Protein AF-A0AA37NWW0-F1 (afdb_monomer)

InterPro domains:
  IPR001405 Uncharacterised protein family UPF0758 [PTHR30471] (1-53)
  IPR046778 UPF0758, N-terminal [PF20582] (3-55)

Organism: NCBI:txid46503

Mean predicted aligned error: 3.93 Å

Radius of gyration: 12.27 Å; Cα contacts (8 Å, |Δi|>4): 52; chains: 1; bounding box: 22×24×36 Å

Sequence (60 aa):
MKIKEWAEEDRPREKMLLKGIASLSDAELLAILIGSGNSRETAVQLSQRILDFCQLDLTD

Structure (mmCIF, N/CA/C/O backbone):
data_AF-A0AA37NWW0-F1
#
_entry.id   AF-A0AA37NWW0-F1
#
loop_
_atom_site.group_PDB
_atom_site.id
_atom_site.type_symbol
_atom_site.label_atom_id
_atom_site.label_alt_id
_atom_site.label_comp_id
_atom_site.label_asym_id
_atom_site.label_entity_id
_atom_site.label_seq_id
_atom_site.pdbx_PDB_ins_code
_atom_site.Cartn_x
_atom_site.Cartn_y
_atom_site.Cartn_z
_atom_site.occupancy
_atom_site.B_iso_or_equiv
_atom_site.auth_seq_id
_atom_site.auth_comp_id
_atom_site.auth_asym_id
_atom_site.auth_atom_id
_atom_site.pdbx_PDB_model_num
ATOM 1 N N . MET A 1 1 ? -1.074 13.651 -2.708 1.00 76.69 1 MET A N 1
ATOM 2 C CA . MET A 1 1 ? -1.673 13.231 -1.425 1.00 76.69 1 MET A CA 1
ATOM 3 C C . MET A 1 1 ? -0.883 12.043 -0.901 1.00 76.69 1 MET A C 1
ATOM 5 O O . MET A 1 1 ? -0.582 11.142 -1.676 1.00 76.69 1 MET A O 1
ATOM 9 N N . LYS A 1 2 ? -0.460 12.072 0.361 1.00 88.50 2 LYS A N 1
ATOM 10 C CA . LYS A 1 2 ? 0.222 10.952 1.024 1.00 88.50 2 LYS A CA 1
ATOM 11 C C . LYS A 1 2 ? -0.830 9.948 1.504 1.00 88.50 2 LYS A C 1
ATOM 13 O O . LYS A 1 2 ? -1.907 10.358 1.905 1.00 88.50 2 LYS A O 1
ATOM 18 N N . ILE A 1 3 ? -0.505 8.654 1.547 1.00 90.38 3 ILE A N 1
ATOM 19 C CA . ILE A 1 3 ? -1.449 7.598 1.985 1.00 90.38 3 ILE A CA 1
ATOM 20 C C . ILE A 1 3 ? -2.017 7.879 3.387 1.00 90.38 3 ILE A C 1
ATOM 22 O O . ILE A 1 3 ? -3.187 7.643 3.645 1.00 90.38 3 ILE A O 1
ATOM 26 N N . LYS A 1 4 ? -1.216 8.464 4.285 1.00 90.44 4 LYS A N 1
ATOM 27 C CA . LYS A 1 4 ? -1.654 8.852 5.637 1.00 90.44 4 LYS A CA 1
ATOM 28 C C . LYS A 1 4 ? -2.748 9.933 5.683 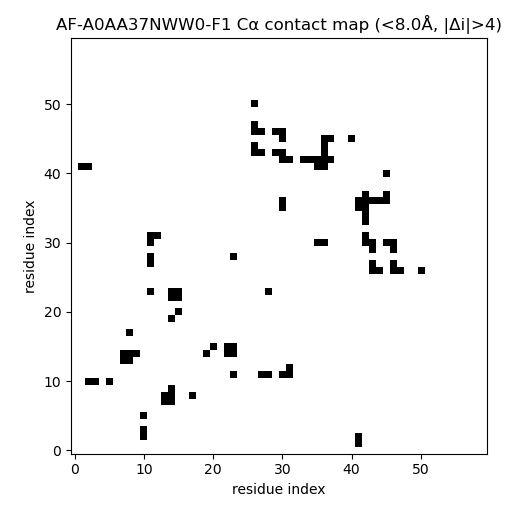1.00 90.44 4 LYS A C 1
ATOM 30 O O . LYS A 1 4 ? -3.276 10.194 6.753 1.00 90.44 4 LYS A O 1
ATOM 35 N N . GLU A 1 5 ? -3.016 10.603 4.564 1.00 93.31 5 GLU A N 1
ATOM 36 C CA . GLU A 1 5 ? -4.055 11.634 4.436 1.00 93.31 5 GLU A CA 1
ATOM 37 C C . GLU A 1 5 ? -5.394 11.035 3.979 1.00 93.31 5 GLU A C 1
ATOM 39 O O . GLU A 1 5 ? -6.393 11.745 3.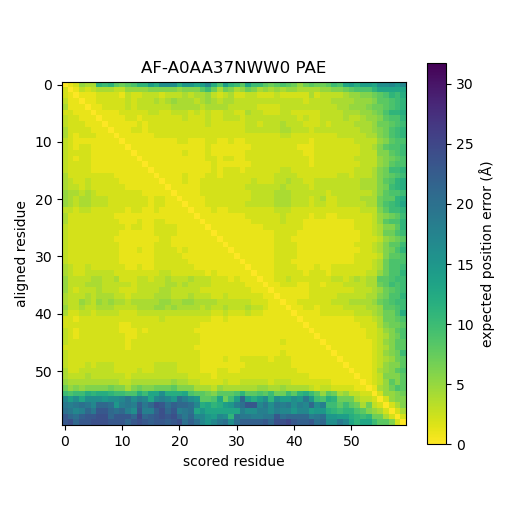941 1.00 93.31 5 GLU A O 1
ATOM 44 N N . TRP A 1 6 ? -5.424 9.746 3.624 1.00 94.19 6 TRP A N 1
ATOM 45 C CA . TRP A 1 6 ? -6.650 9.038 3.270 1.00 94.19 6 TRP A CA 1
ATOM 46 C C . TRP A 1 6 ? -7.475 8.704 4.515 1.00 94.19 6 TRP A C 1
ATOM 48 O O . TRP A 1 6 ? -6.941 8.601 5.631 1.00 94.19 6 TRP A O 1
ATOM 58 N N . ALA A 1 7 ? -8.775 8.489 4.303 1.00 95.81 7 ALA A N 1
ATOM 59 C CA . ALA A 1 7 ? -9.639 7.902 5.316 1.00 95.81 7 ALA A CA 1
ATOM 60 C C . ALA A 1 7 ? -9.050 6.562 5.787 1.00 95.81 7 ALA A C 1
ATOM 62 O O . ALA A 1 7 ? -8.447 5.831 5.002 1.00 95.81 7 ALA A O 1
ATOM 63 N N . GLU A 1 8 ? -9.190 6.242 7.075 1.00 95.00 8 GLU A N 1
ATOM 64 C CA . GLU A 1 8 ? -8.596 5.028 7.665 1.00 95.00 8 GLU A CA 1
ATOM 65 C C . GLU A 1 8 ? -8.994 3.761 6.924 1.00 95.00 8 GLU A C 1
ATOM 67 O O . GLU A 1 8 ? -8.157 2.914 6.638 1.00 95.00 8 GLU A O 1
ATOM 72 N N . GLU A 1 9 ? -10.256 3.678 6.534 1.00 95.50 9 GLU A N 1
ATOM 73 C CA . GLU A 1 9 ? -10.828 2.558 5.798 1.00 95.50 9 GLU A CA 1
ATOM 74 C C . GLU A 1 9 ? -10.308 2.374 4.363 1.00 95.50 9 GLU A C 1
ATOM 76 O O . GLU A 1 9 ? -10.597 1.330 3.763 1.00 95.50 9 GLU A O 1
ATOM 81 N N . ASP A 1 10 ? -9.550 3.348 3.847 1.00 95.31 10 ASP A N 1
ATOM 82 C CA . ASP A 1 10 ? -8.903 3.334 2.530 1.00 95.31 10 ASP A CA 1
ATOM 83 C C . ASP A 1 10 ? -7.381 3.151 2.617 1.00 95.31 10 ASP A C 1
ATOM 85 O O . ASP A 1 10 ? -6.737 2.802 1.627 1.00 95.31 10 ASP A O 1
ATOM 89 N N . ARG A 1 11 ? -6.760 3.373 3.783 1.00 97.38 11 ARG A N 1
ATOM 90 C CA . ARG A 1 11 ? -5.316 3.141 3.938 1.00 97.38 11 ARG A CA 1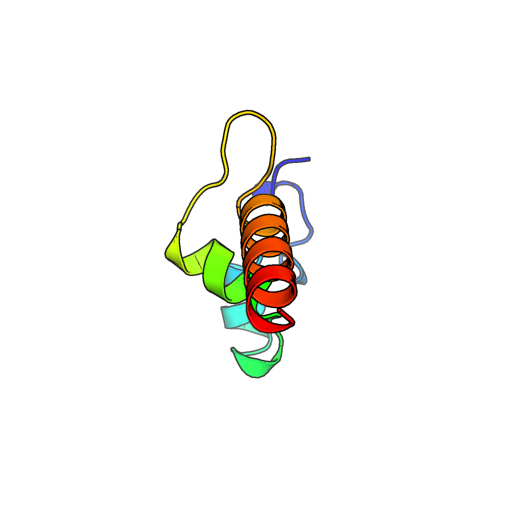
ATOM 91 C C . ARG A 1 11 ? -5.048 1.632 3.880 1.00 97.38 11 ARG A C 1
ATOM 93 O O . ARG A 1 11 ? -5.664 0.902 4.647 1.00 97.38 11 ARG A O 1
ATOM 100 N N . PRO A 1 12 ? -4.109 1.127 3.057 1.00 97.44 12 PRO A N 1
ATOM 101 C CA . PRO A 1 12 ? -3.993 -0.312 2.799 1.00 97.44 12 PRO A CA 1
ATOM 102 C C . PRO A 1 12 ? -3.854 -1.195 4.048 1.00 97.44 12 PRO A C 1
ATOM 104 O O . PRO A 1 12 ? -4.497 -2.237 4.145 1.00 97.44 12 PRO A O 1
ATOM 107 N N . ARG A 1 13 ? -3.043 -0.784 5.034 1.00 97.25 13 ARG A N 1
ATOM 108 C CA . ARG A 1 13 ? -2.826 -1.582 6.255 1.00 97.25 13 ARG A CA 1
ATOM 109 C C . ARG A 1 13 ? -4.068 -1.595 7.142 1.00 97.25 13 ARG A C 1
ATOM 111 O O . ARG A 1 13 ? -4.468 -2.648 7.620 1.00 97.25 13 ARG A O 1
ATOM 118 N N . GLU A 1 14 ? -4.689 -0.444 7.338 1.00 98.00 14 GLU A N 1
ATOM 119 C CA . GLU A 1 14 ? -5.905 -0.287 8.127 1.00 98.00 14 GLU A CA 1
ATOM 120 C C . GLU A 1 14 ? -7.105 -0.962 7.447 1.00 98.00 14 GLU A C 1
ATOM 122 O O . GLU A 1 14 ? -7.831 -1.717 8.089 1.00 98.00 14 GLU A O 1
ATOM 127 N N . LYS A 1 15 ? -7.250 -0.809 6.129 1.00 98.00 15 LYS A N 1
ATOM 128 C CA . LYS A 1 15 ? -8.210 -1.538 5.292 1.00 98.00 15 LYS A CA 1
ATOM 129 C C . LYS A 1 15 ? -8.051 -3.053 5.438 1.00 98.00 15 LYS A C 1
ATOM 131 O O . LYS A 1 15 ? -9.049 -3.741 5.644 1.00 98.00 15 LYS A O 1
ATOM 136 N N . MET A 1 16 ? -6.818 -3.572 5.424 1.00 97.12 16 MET A N 1
ATOM 137 C CA . MET A 1 16 ? -6.535 -4.994 5.671 1.00 97.12 16 MET A CA 1
ATOM 138 C C . MET A 1 16 ? -6.996 -5.450 7.056 1.00 97.12 16 MET A C 1
ATOM 140 O O . MET A 1 16 ? -7.587 -6.522 7.172 1.00 97.12 16 MET A O 1
ATOM 144 N N . LEU A 1 17 ? -6.755 -4.645 8.092 1.00 97.31 17 LEU A N 1
ATOM 145 C CA . LEU A 1 17 ? -7.173 -4.954 9.461 1.00 97.31 17 LEU A CA 1
ATOM 146 C C . LEU A 1 17 ? -8.700 -4.917 9.629 1.00 97.31 17 LEU A C 1
ATOM 148 O O . LEU A 1 17 ? -9.248 -5.752 10.342 1.00 97.31 17 LEU A O 1
ATOM 152 N N . LEU A 1 18 ? -9.383 -3.971 8.977 1.00 97.62 18 LEU A N 1
ATOM 153 C CA . LEU A 1 18 ? -10.825 -3.748 9.128 1.00 97.62 18 LEU A CA 1
ATOM 154 C C . LEU A 1 18 ? -11.681 -4.664 8.246 1.00 97.62 18 LEU A C 1
ATOM 156 O O . LEU A 1 18 ? -12.729 -5.137 8.678 1.00 97.62 18 LEU A O 1
ATOM 160 N N . LYS A 1 19 ? -11.264 -4.879 6.995 1.00 97.25 19 LYS A N 1
ATOM 161 C CA . LYS A 1 19 ? -12.064 -5.534 5.944 1.00 97.25 19 LYS A CA 1
ATOM 162 C C . LYS A 1 19 ? -11.465 -6.869 5.481 1.00 97.25 19 LYS A C 1
ATOM 164 O O . LYS A 1 19 ? -12.087 -7.576 4.690 1.00 97.25 19 LYS A O 1
ATOM 169 N N . GLY A 1 20 ? -10.281 -7.236 5.978 1.00 97.12 20 GLY A N 1
ATOM 170 C CA . GLY A 1 20 ? -9.573 -8.460 5.610 1.00 97.12 20 GLY A CA 1
ATOM 171 C C . GLY A 1 20 ? -8.819 -8.355 4.282 1.00 97.12 20 GLY A C 1
ATOM 172 O O . GLY A 1 20 ? -9.034 -7.444 3.481 1.00 97.12 20 GLY A O 1
ATOM 173 N N . ILE A 1 21 ? -7.927 -9.319 4.035 1.00 96.06 21 ILE A N 1
ATOM 174 C CA . ILE A 1 21 ? -6.996 -9.290 2.894 1.00 96.06 21 ILE A CA 1
ATOM 175 C C . ILE A 1 21 ? -7.693 -9.280 1.526 1.00 96.06 21 ILE A C 1
ATOM 177 O O . ILE A 1 21 ? -7.230 -8.616 0.607 1.00 96.06 21 ILE A O 1
ATOM 181 N N . ALA A 1 22 ? -8.844 -9.949 1.407 1.00 96.69 22 ALA A N 1
ATOM 182 C CA . ALA A 1 22 ? -9.613 -10.032 0.164 1.00 96.69 22 ALA A CA 1
ATOM 183 C C . ALA A 1 22 ? -10.208 -8.685 -0.289 1.00 96.69 22 ALA A C 1
ATOM 185 O O . ALA A 1 22 ? -10.716 -8.580 -1.400 1.00 96.69 22 ALA A O 1
ATOM 186 N N . SER A 1 23 ? -10.175 -7.660 0.569 1.00 96.75 23 SER A N 1
ATOM 187 C CA . SER A 1 23 ? -10.638 -6.313 0.228 1.00 96.75 23 SER A CA 1
ATOM 188 C C . SER A 1 23 ? -9.586 -5.464 -0.495 1.00 96.75 23 SER A C 1
ATOM 190 O O . SER A 1 23 ? -9.923 -4.386 -0.994 1.00 96.75 23 SER A O 1
ATOM 192 N N . LEU A 1 24 ? -8.324 -5.907 -0.525 1.00 97.94 24 LEU A N 1
ATOM 193 C CA . LEU A 1 24 ? -7.218 -5.180 -1.138 1.00 97.94 24 LEU A CA 1
ATOM 194 C C . LEU A 1 24 ? -7.066 -5.539 -2.613 1.00 97.94 24 LEU A C 1
ATOM 196 O O . LEU A 1 24 ? -7.272 -6.684 -3.007 1.00 97.94 24 LEU A O 1
ATOM 200 N N . SER A 1 25 ? -6.642 -4.567 -3.413 1.00 97.38 25 SER A N 1
ATOM 201 C CA . SER A 1 25 ? -6.111 -4.832 -4.747 1.00 97.38 25 SER A CA 1
ATOM 202 C C . SER A 1 25 ? -4.680 -5.373 -4.682 1.00 97.38 25 SER A C 1
ATOM 204 O O . SER A 1 25 ? -3.960 -5.163 -3.701 1.00 97.38 25 SER A O 1
ATOM 206 N N . ASP A 1 26 ? -4.223 -5.992 -5.770 1.00 97.06 26 ASP A N 1
ATOM 207 C CA . ASP A 1 26 ? -2.832 -6.446 -5.908 1.00 97.06 26 ASP A CA 1
ATOM 208 C C . ASP A 1 26 ? -1.831 -5.295 -5.720 1.00 97.06 26 ASP A C 1
ATOM 210 O O . ASP A 1 26 ? -0.783 -5.463 -5.091 1.00 97.06 26 ASP A O 1
ATOM 214 N N . ALA A 1 27 ? -2.176 -4.093 -6.196 1.00 97.56 27 ALA A N 1
ATOM 215 C CA . ALA A 1 27 ? -1.360 -2.898 -6.006 1.00 97.56 27 ALA A CA 1
ATOM 216 C C . ALA A 1 27 ? -1.273 -2.497 -4.527 1.00 97.56 27 ALA A C 1
ATOM 218 O O . ALA A 1 27 ? -0.203 -2.119 -4.055 1.00 97.56 27 ALA A O 1
ATOM 219 N N . GLU A 1 28 ? -2.371 -2.593 -3.773 1.00 97.81 28 GLU A N 1
ATOM 220 C CA . GLU A 1 28 ? -2.371 -2.307 -2.337 1.00 97.81 28 GLU A CA 1
ATOM 221 C C . GLU A 1 28 ? -1.582 -3.364 -1.545 1.00 97.81 28 GLU A C 1
ATOM 22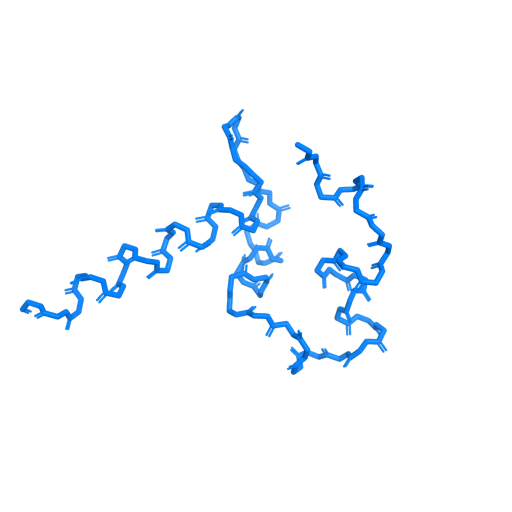3 O O . GLU A 1 28 ? -0.844 -3.009 -0.623 1.00 97.81 28 GLU A O 1
ATOM 228 N N . LEU A 1 29 ? -1.669 -4.643 -1.926 1.00 97.56 29 LEU A N 1
ATOM 229 C CA . LEU A 1 29 ? -0.865 -5.717 -1.333 1.00 97.56 29 LEU A CA 1
ATOM 230 C C . LEU A 1 29 ? 0.630 -5.486 -1.567 1.00 97.56 29 LEU A C 1
ATOM 232 O O . LEU A 1 29 ? 1.426 -5.515 -0.624 1.00 97.56 29 LEU A O 1
ATOM 236 N N . LEU A 1 30 ? 1.013 -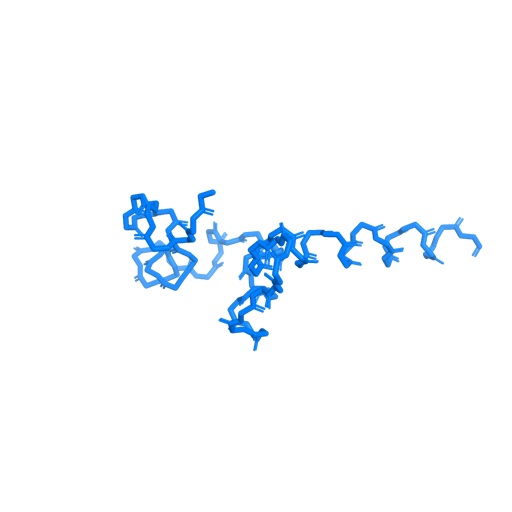5.186 -2.808 1.00 97.00 30 LEU A N 1
ATOM 237 C CA . LEU A 1 30 ? 2.396 -4.872 -3.145 1.00 97.00 30 LEU A CA 1
ATOM 238 C C . LEU A 1 30 ? 2.869 -3.600 -2.423 1.00 97.00 30 LEU A C 1
ATOM 240 O O . LEU A 1 30 ? 3.992 -3.568 -1.920 1.00 97.00 30 LEU A O 1
ATOM 244 N N . ALA A 1 31 ? 2.005 -2.592 -2.282 1.00 97.62 31 ALA A N 1
ATOM 245 C CA . ALA A 1 31 ? 2.307 -1.362 -1.555 1.00 97.62 31 ALA A CA 1
ATOM 246 C C . ALA A 1 31 ? 2.613 -1.612 -0.070 1.00 97.62 31 ALA A C 1
ATOM 248 O O . ALA A 1 31 ? 3.482 -0.949 0.505 1.00 97.62 31 ALA A O 1
ATOM 249 N N . ILE A 1 32 ? 1.928 -2.575 0.557 1.00 97.12 32 ILE A N 1
ATOM 250 C CA . ILE A 1 32 ? 2.211 -2.997 1.934 1.00 97.12 32 ILE A CA 1
ATOM 251 C C . ILE A 1 32 ? 3.602 -3.629 2.032 1.00 97.12 32 ILE A C 1
ATOM 253 O O . ILE A 1 32 ? 4.333 -3.293 2.970 1.00 97.12 32 ILE A O 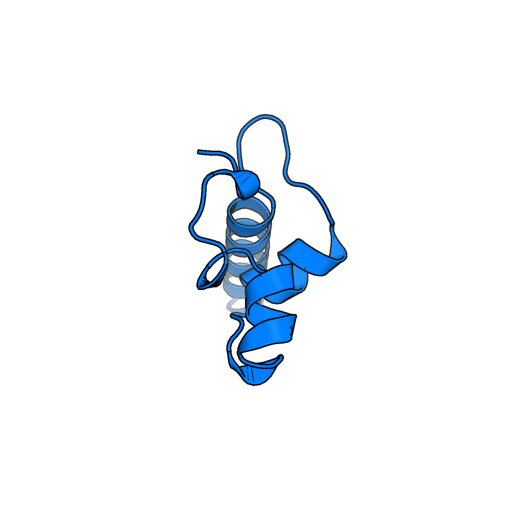1
ATOM 257 N N . LEU A 1 33 ? 3.964 -4.495 1.077 1.00 96.75 33 LEU A N 1
ATOM 258 C CA . LEU A 1 33 ? 5.249 -5.203 1.045 1.00 96.75 33 LEU A CA 1
ATOM 259 C C . LEU A 1 33 ? 6.434 -4.255 0.844 1.00 96.75 33 LEU A C 1
ATOM 261 O O . LEU A 1 33 ? 7.419 -4.345 1.573 1.00 96.75 33 LEU A O 1
ATOM 265 N N . ILE A 1 34 ? 6.338 -3.322 -0.106 1.00 95.56 34 ILE A N 1
ATOM 266 C CA . ILE A 1 34 ? 7.419 -2.358 -0.371 1.00 95.56 34 ILE A CA 1
ATOM 267 C C . ILE A 1 34 ? 7.504 -1.265 0.703 1.00 95.56 34 ILE A C 1
ATOM 269 O O . ILE A 1 34 ? 8.533 -0.612 0.854 1.00 95.56 34 ILE A O 1
ATOM 273 N N . GLY A 1 35 ? 6.418 -1.039 1.450 1.00 95.62 35 GLY A N 1
ATOM 274 C CA . GLY A 1 35 ? 6.352 -0.164 2.620 1.00 95.62 35 GLY A CA 1
ATOM 275 C C . GLY A 1 35 ? 6.366 1.341 2.333 1.00 95.62 35 GLY A C 1
ATOM 276 O O . GLY A 1 35 ? 5.791 2.103 3.115 1.00 95.62 35 GLY A O 1
ATOM 277 N N . SER A 1 36 ? 6.964 1.782 1.224 1.00 94.88 36 SER A N 1
ATOM 278 C CA . SER A 1 36 ? 6.982 3.182 0.795 1.00 94.88 36 SER A CA 1
ATOM 279 C C . SER A 1 36 ? 7.021 3.343 -0.724 1.00 94.88 36 SER A C 1
ATOM 281 O O . SER A 1 36 ? 7.526 2.488 -1.444 1.00 94.88 36 SER A O 1
ATOM 283 N N . GLY A 1 37 ? 6.519 4.486 -1.195 1.00 94.50 37 GLY A N 1
ATOM 284 C CA . GLY A 1 37 ? 6.708 4.935 -2.574 1.00 94.50 37 GLY A CA 1
ATOM 285 C C . GLY A 1 37 ? 8.054 5.633 -2.770 1.00 94.50 37 GLY A C 1
ATOM 286 O O . GLY A 1 37 ? 9.006 5.409 -2.024 1.00 94.50 37 GLY A O 1
ATOM 287 N N . ASN A 1 38 ? 8.112 6.531 -3.747 1.00 94.19 38 ASN A N 1
ATOM 288 C CA . ASN A 1 38 ? 9.287 7.357 -4.022 1.00 94.19 38 ASN A CA 1
ATOM 289 C C . ASN A 1 38 ? 8.933 8.857 -3.950 1.00 94.19 38 ASN A C 1
ATOM 291 O O . ASN A 1 38 ? 7.871 9.241 -3.464 1.00 94.19 38 ASN A O 1
ATOM 295 N N . SER A 1 39 ? 9.838 9.731 -4.397 1.00 94.75 39 SER A N 1
ATOM 296 C CA . SER A 1 39 ? 9.629 11.187 -4.361 1.00 94.75 39 SER A CA 1
ATOM 297 C C . SER A 1 39 ? 8.514 11.690 -5.286 1.00 94.75 39 SER A C 1
ATOM 299 O O . SER A 1 39 ? 8.067 12.823 -5.122 1.00 94.75 39 SER A O 1
ATOM 301 N N . ARG A 1 40 ? 8.070 10.876 -6.249 1.00 95.19 40 ARG A N 1
ATOM 302 C CA . ARG A 1 40 ? 7.073 11.229 -7.270 1.00 95.19 40 ARG A CA 1
ATOM 303 C C . ARG A 1 40 ? 5.700 10.617 -7.002 1.00 95.19 40 ARG A C 1
ATOM 305 O O . ARG A 1 40 ? 4.695 11.233 -7.338 1.00 95.19 40 ARG A O 1
ATOM 312 N N . GLU A 1 41 ? 5.655 9.427 -6.413 1.00 96.12 41 GLU A N 1
ATOM 313 C CA . GLU A 1 41 ? 4.438 8.615 -6.306 1.00 96.12 41 GLU A CA 1
ATOM 314 C C . GLU A 1 41 ? 4.356 7.863 -4.969 1.00 96.12 41 GLU A C 1
ATOM 316 O O . GLU A 1 41 ? 5.370 7.520 -4.353 1.00 96.12 41 GLU A O 1
ATOM 321 N N . THR A 1 42 ? 3.130 7.614 -4.499 1.00 97.81 42 THR A N 1
ATOM 322 C CA . THR A 1 42 ? 2.879 6.814 -3.292 1.00 97.81 42 THR A CA 1
ATOM 323 C C . THR A 1 42 ? 3.220 5.339 -3.518 1.00 97.81 42 THR A C 1
ATOM 325 O O . THR A 1 42 ? 3.386 4.902 -4.652 1.00 97.81 42 THR A O 1
ATOM 328 N N . ALA A 1 43 ? 3.296 4.548 -2.440 1.00 97.38 43 ALA A N 1
ATOM 329 C CA . ALA A 1 43 ? 3.531 3.106 -2.547 1.00 97.38 43 ALA A CA 1
ATOM 330 C C . ALA A 1 43 ? 2.487 2.427 -3.453 1.00 97.38 43 ALA A C 1
ATOM 332 O O . ALA A 1 43 ? 2.858 1.660 -4.328 1.00 97.38 43 ALA A O 1
ATOM 333 N N . VAL A 1 44 ? 1.203 2.786 -3.313 1.00 97.56 44 VAL A N 1
ATOM 334 C CA . VAL A 1 44 ? 0.107 2.239 -4.137 1.00 97.56 44 VAL A CA 1
ATOM 335 C C . VAL A 1 44 ? 0.265 2.615 -5.610 1.00 97.56 44 VAL A C 1
ATOM 337 O O . VAL A 1 44 ? 0.124 1.758 -6.474 1.00 97.56 44 VAL A O 1
ATOM 340 N N . GLN A 1 45 ? 0.604 3.871 -5.907 1.00 97.44 45 GLN A N 1
ATOM 341 C CA . GLN A 1 45 ? 0.819 4.325 -7.286 1.00 97.44 45 GLN A CA 1
ATOM 342 C C . GLN A 1 45 ? 2.035 3.647 -7.934 1.00 97.44 45 GLN A C 1
ATOM 344 O O . GLN A 1 45 ? 1.940 3.169 -9.061 1.00 97.44 45 GLN A O 1
ATOM 349 N N . LEU A 1 46 ? 3.147 3.545 -7.198 1.00 97.12 46 LEU A N 1
ATOM 350 C CA . LEU A 1 46 ? 4.341 2.823 -7.636 1.00 97.12 46 LEU A CA 1
ATOM 351 C C . LEU A 1 46 ? 4.025 1.351 -7.919 1.00 97.12 46 LEU A C 1
ATOM 353 O O . LEU A 1 46 ? 4.417 0.827 -8.957 1.00 97.12 46 LEU A O 1
ATOM 357 N N . SER A 1 47 ? 3.303 0.695 -7.013 1.00 97.31 47 SER A N 1
ATOM 358 C CA . SER A 1 47 ? 2.881 -0.694 -7.172 1.00 97.31 47 SER A CA 1
ATOM 359 C C . SER A 1 47 ? 1.971 -0.892 -8.380 1.00 97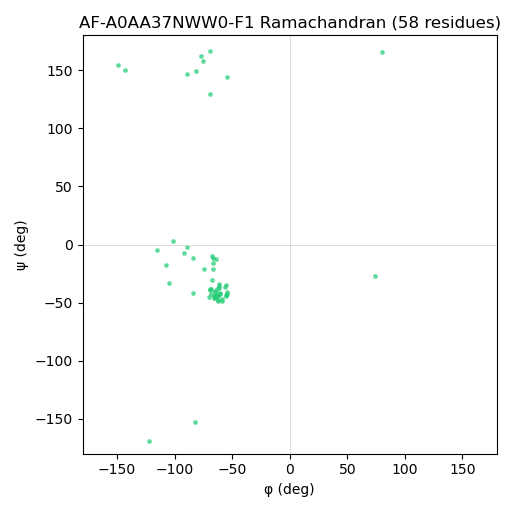.31 47 SER A C 1
ATOM 361 O O . SER A 1 47 ? 2.198 -1.830 -9.136 1.00 97.31 47 SER A O 1
ATOM 363 N N . GLN A 1 48 ? 1.008 0.006 -8.610 1.00 97.06 48 GLN A N 1
ATOM 364 C CA . GLN A 1 48 ? 0.162 -0.034 -9.804 1.00 97.06 48 GLN A CA 1
ATOM 365 C C . GLN A 1 48 ? 1.009 0.058 -11.078 1.00 97.06 48 GLN A C 1
ATOM 367 O O . GLN A 1 48 ? 0.897 -0.795 -11.948 1.00 97.06 48 GLN A O 1
ATOM 372 N N . ARG A 1 49 ? 1.938 1.020 -11.146 1.00 96.31 49 ARG A N 1
ATOM 373 C CA . ARG A 1 49 ? 2.827 1.187 -12.304 1.00 96.31 49 ARG A CA 1
ATOM 374 C C . ARG A 1 49 ? 3.714 -0.035 -12.559 1.00 96.31 49 ARG A C 1
ATOM 376 O O . ARG A 1 49 ? 3.987 -0.354 -13.712 1.00 96.31 49 ARG A O 1
ATOM 383 N N . ILE A 1 50 ? 4.200 -0.692 -11.503 1.00 94.62 50 ILE A N 1
ATOM 384 C CA . ILE A 1 50 ? 4.979 -1.935 -11.622 1.00 94.62 50 ILE A CA 1
ATOM 385 C C . ILE A 1 50 ? 4.109 -3.057 -12.196 1.00 94.62 50 ILE A C 1
ATOM 387 O O . ILE A 1 50 ? 4.548 -3.747 -13.110 1.00 94.62 50 ILE A O 1
ATOM 391 N N . LEU A 1 51 ? 2.886 -3.226 -11.686 1.00 94.75 51 LEU A N 1
ATOM 392 C CA . LEU A 1 51 ? 1.961 -4.251 -12.171 1.00 94.75 51 LEU A CA 1
ATOM 393 C C . LEU A 1 51 ? 1.587 -4.023 -13.637 1.00 94.75 51 LEU A C 1
ATOM 395 O O . LEU A 1 51 ? 1.640 -4.968 -14.418 1.00 94.75 51 LEU A O 1
ATOM 399 N N . ASP A 1 52 ? 1.288 -2.780 -14.017 1.00 94.44 52 ASP A N 1
ATOM 400 C CA . ASP A 1 52 ? 0.962 -2.420 -15.399 1.00 94.44 52 ASP A CA 1
ATOM 401 C C . ASP A 1 52 ? 2.132 -2.738 -16.346 1.00 94.44 52 ASP A C 1
ATOM 403 O O . ASP A 1 52 ? 1.930 -3.294 -17.422 1.00 94.44 52 ASP A O 1
ATOM 407 N N . PHE A 1 53 ? 3.368 -2.440 -15.928 1.00 92.38 53 PHE A N 1
ATOM 408 C CA . PHE A 1 53 ? 4.573 -2.758 -16.698 1.00 92.38 53 PHE A CA 1
ATOM 409 C C . PHE A 1 53 ? 4.745 -4.272 -16.891 1.00 92.38 53 PHE A C 1
ATOM 411 O O . PHE A 1 53 ? 4.931 -4.733 -18.012 1.00 92.38 53 PHE A O 1
ATOM 418 N N . CYS A 1 54 ? 4.616 -5.059 -15.819 1.00 88.69 54 CYS A N 1
ATOM 419 C CA . CYS A 1 54 ? 4.744 -6.513 -15.906 1.00 88.69 54 CYS A CA 1
ATOM 420 C C . CYS A 1 54 ? 3.612 -7.173 -16.706 1.00 88.69 54 CYS A C 1
ATOM 422 O O . CYS A 1 54 ? 3.834 -8.215 -17.311 1.00 88.69 54 CYS A O 1
ATOM 424 N N . GLN A 1 55 ? 2.403 -6.607 -16.703 1.00 81.38 55 GLN A N 1
ATOM 425 C CA . GLN A 1 55 ? 1.300 -7.126 -17.514 1.00 81.38 55 GLN A CA 1
ATOM 426 C C . GLN A 1 55 ? 1.530 -6.895 -19.007 1.00 81.38 55 GLN A C 1
ATOM 428 O O . GLN A 1 55 ? 1.241 -7.792 -19.791 1.00 81.38 55 GLN A O 1
ATOM 433 N N . LEU A 1 56 ? 2.074 -5.735 -19.388 1.00 65.62 56 LEU A N 1
ATOM 434 C CA . LEU A 1 56 ? 2.436 -5.449 -20.777 1.00 65.62 56 LEU A CA 1
ATOM 435 C C . LEU A 1 56 ? 3.557 -6.381 -21.273 1.00 65.62 56 LEU A C 1
ATOM 437 O O . LEU A 1 56 ? 3.449 -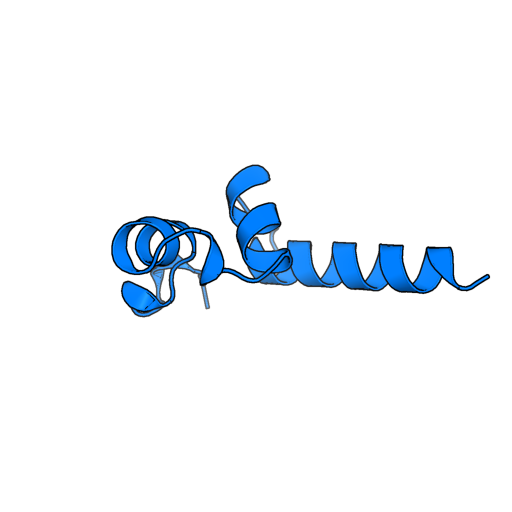6.910 -22.375 1.00 65.62 56 LEU A O 1
ATOM 441 N N . ASP A 1 57 ? 4.561 -6.658 -20.435 1.00 61.66 57 ASP A N 1
ATOM 442 C CA . ASP A 1 57 ? 5.694 -7.539 -20.770 1.00 61.66 57 ASP A CA 1
ATOM 443 C C . ASP A 1 57 ? 5.310 -9.023 -20.964 1.00 61.66 57 ASP A C 1
ATOM 445 O O . ASP A 1 57 ? 6.061 -9.777 -21.576 1.00 61.66 57 ASP A O 1
ATOM 449 N N . LEU A 1 58 ? 4.169 -9.481 -20.435 1.00 58.75 58 LEU A N 1
ATOM 450 C CA . LEU A 1 58 ? 3.710 -10.876 -20.572 1.00 58.75 58 LEU A CA 1
ATOM 451 C C . LEU A 1 58 ? 2.841 -11.116 -21.818 1.00 58.75 58 LEU A C 1
ATOM 453 O O . LEU A 1 58 ? 2.399 -12.244 -22.044 1.00 58.75 58 LEU A O 1
ATOM 457 N N . THR A 1 59 ? 2.566 -10.068 -22.595 1.00 55.25 59 THR A N 1
ATOM 458 C CA . THR A 1 59 ? 1.728 -10.123 -23.805 1.00 55.25 59 THR A CA 1
ATOM 459 C C . THR A 1 59 ? 2.506 -10.146 -25.124 1.00 55.25 59 THR A C 1
ATOM 461 O O . THR A 1 59 ? 1.861 -10.196 -26.173 1.00 55.25 59 THR A O 1
ATOM 464 N N . ASP A 1 60 ? 3.841 -10.184 -25.074 1.00 46.75 60 ASP A N 1
ATOM 465 C CA . ASP A 1 60 ? 4.742 -10.256 -26.236 1.00 46.75 60 ASP A CA 1
ATOM 466 C C . ASP A 1 60 ? 5.403 -11.640 -26.413 1.00 46.75 60 ASP A C 1
ATOM 468 O O . ASP A 1 60 ? 5.774 -12.281 -25.400 1.00 46.75 60 ASP A O 1
#

Secondary structure (DSSP, 8-state):
--GGGS-GGGSHHHHHHHH-GGGS-HHHHHHHHH----SSS-HHHHHHHHHHHHHHHT--

Solvent-accessible surface area (backbone atom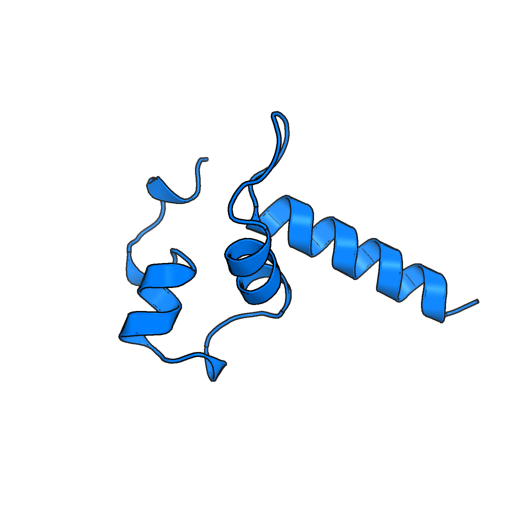s only — not comparable to full-atom values): 3543 Å² total; per-residue (Å²): 134,59,67,89,75,46,60,63,78,70,25,58,71,50,23,34,73,75,65,34,70,88,70,55,52,73,28,39,53,45,16,61,73,66,68,56,46,62,100,88,40,46,22,45,56,46,30,41,55,52,51,54,52,55,56,58,65,71,75,113

pLDDT: mean 92.1, std 11.2, range [46.75, 98.0]

Foldseek 3Di:
DELVPDDLCRRLVSVCVPVNPVSDDQLSVQLVVVVFDDPPDTSSVRSVVVVVVVVVVVVD